Protein AF-A0A6G6X5L5-F1 (afdb_monomer_lite)

Foldseek 3Di:
DDDDPPDPPPDPDPPPPVDDDAAEEQDQDPPVRNVRYDHDDPPDDDDDDDDDDPDDPCVVVVVDDDDDDDDDD

Secondary structure (DSSP, 8-state):
-------------S---S----EEESS---HHHHTTEEE--TTS--------SS--HHHHTTS--PPPP----

Radius of gyration: 18.55 Å; chains: 1; bounding box: 57×26×37 Å

pLDDT: mean 70.57, std 14.8, range [36.28, 86.19]

Sequence (73 aa):
MNCSSTGDAIVPSPRARSTLTFHVQADAPPVVIQTNWLPAPKDVDFSLYLRAYWSMTAITGGSWTPPPVEEVV

Structure (mmCIF, N/CA/C/O backbone):
data_AF-A0A6G6X5L5-F1
#
_entry.id   AF-A0A6G6X5L5-F1
#
loop_
_atom_site.group_PDB
_atom_site.id
_atom_site.type_symbol
_atom_site.label_atom_id
_atom_site.label_alt_id
_atom_site.label_comp_id
_atom_site.label_asym_id
_atom_site.label_entity_id
_atom_site.label_seq_id
_atom_site.pdbx_PDB_ins_code
_atom_site.Cartn_x
_atom_site.Cartn_y
_atom_site.Cartn_z
_atom_site.occupancy
_atom_site.B_iso_or_equiv
_atom_site.auth_seq_id
_atom_site.auth_comp_id
_atom_site.auth_asym_id
_atom_site.auth_atom_id
_atom_site.pdbx_PDB_model_num
ATOM 1 N N . MET A 1 1 ? 49.465 1.166 20.541 1.00 39.97 1 MET A N 1
ATOM 2 C CA . MET A 1 1 ? 47.995 1.059 20.641 1.00 39.97 1 MET A CA 1
ATOM 3 C C . MET A 1 1 ? 47.428 1.432 19.287 1.00 39.97 1 MET A C 1
ATOM 5 O O . MET A 1 1 ? 47.571 2.572 18.877 1.00 39.97 1 MET A O 1
ATOM 9 N N . ASN A 1 2 ? 46.942 0.433 18.556 1.00 43.75 2 ASN A N 1
ATOM 10 C CA . ASN A 1 2 ? 46.442 0.557 17.19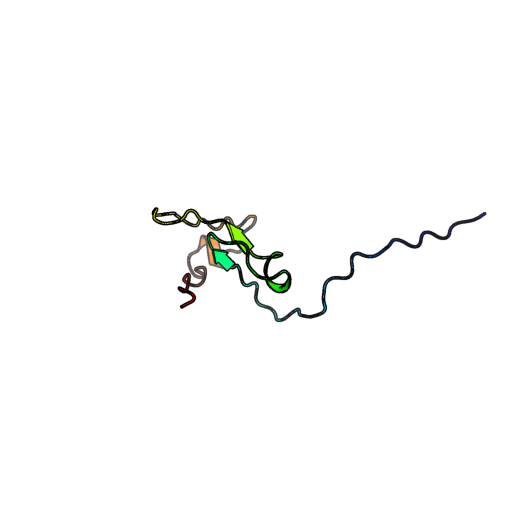2 1.00 43.75 2 ASN A CA 1
ATOM 11 C C . ASN A 1 2 ? 44.911 0.538 17.265 1.00 43.75 2 ASN A C 1
ATOM 13 O O . ASN A 1 2 ? 44.358 -0.428 17.785 1.00 43.75 2 ASN A O 1
ATOM 17 N N . CYS A 1 3 ? 44.240 1.591 16.807 1.00 36.28 3 CYS A N 1
ATOM 18 C CA . CYS A 1 3 ? 42.790 1.585 16.648 1.00 36.28 3 CYS A CA 1
ATOM 19 C C . CYS A 1 3 ? 42.436 2.432 15.423 1.00 36.28 3 CYS A C 1
ATOM 21 O O . CYS A 1 3 ? 42.372 3.656 15.489 1.00 36.28 3 CYS A O 1
ATOM 23 N N . SER A 1 4 ? 42.262 1.762 14.287 1.00 49.00 4 SER A N 1
ATOM 24 C CA . SER A 1 4 ? 41.725 2.332 13.053 1.00 49.00 4 SER A CA 1
ATOM 25 C C . SER A 1 4 ? 40.498 1.510 12.684 1.00 49.00 4 SER A C 1
ATOM 27 O O . SER A 1 4 ? 40.581 0.559 11.914 1.00 49.00 4 SER A O 1
ATOM 29 N N . SER A 1 5 ? 39.360 1.812 13.306 1.00 46.50 5 SER A N 1
ATOM 30 C CA . SER A 1 5 ? 38.076 1.249 12.897 1.00 46.50 5 SER A CA 1
ATOM 31 C C . SER A 1 5 ? 37.515 2.102 11.761 1.00 46.50 5 SER A C 1
ATOM 33 O O . SER A 1 5 ? 36.775 3.058 11.996 1.00 46.50 5 SER A O 1
ATOM 35 N N . THR A 1 6 ? 37.872 1.779 10.522 1.00 52.12 6 THR A N 1
ATOM 36 C CA . THR A 1 6 ? 37.100 2.236 9.364 1.00 52.12 6 THR A CA 1
ATOM 37 C C . THR A 1 6 ? 35.836 1.384 9.315 1.00 52.12 6 THR A C 1
ATOM 39 O O . THR A 1 6 ? 35.822 0.303 8.736 1.00 52.12 6 THR A O 1
ATOM 42 N N . GLY A 1 7 ? 34.797 1.828 10.027 1.00 48.19 7 GLY A N 1
ATOM 43 C CA . GLY A 1 7 ? 33.451 1.299 9.857 1.00 48.19 7 GLY A CA 1
ATOM 44 C C . GLY A 1 7 ? 32.962 1.710 8.478 1.00 48.19 7 GLY A C 1
ATOM 45 O O . GLY A 1 7 ? 32.764 2.898 8.231 1.00 48.19 7 GLY A O 1
ATOM 46 N N . ASP A 1 8 ? 32.836 0.737 7.583 1.00 49.72 8 ASP A N 1
ATOM 47 C CA . ASP A 1 8 ? 32.227 0.899 6.269 1.00 49.72 8 ASP A CA 1
ATOM 48 C C . ASP A 1 8 ? 30.770 1.325 6.487 1.00 49.72 8 ASP A C 1
ATOM 50 O O . ASP A 1 8 ? 29.901 0.536 6.866 1.00 49.72 8 ASP A O 1
ATOM 54 N N . ALA A 1 9 ? 30.529 2.631 6.403 1.00 49.25 9 ALA A N 1
ATOM 55 C CA . ALA A 1 9 ? 29.197 3.182 6.506 1.00 49.25 9 ALA A CA 1
ATOM 56 C C . ALA A 1 9 ? 28.442 2.740 5.255 1.00 49.25 9 ALA A C 1
ATOM 58 O O . ALA A 1 9 ? 28.793 3.144 4.149 1.00 49.25 9 ALA A O 1
ATOM 59 N N . ILE A 1 10 ? 27.394 1.934 5.436 1.00 49.72 10 ILE A N 1
ATOM 60 C CA . ILE A 1 10 ? 26.345 1.758 4.432 1.00 49.72 10 ILE A CA 1
ATOM 61 C C . ILE A 1 10 ? 25.924 3.168 4.008 1.00 49.72 10 ILE A C 1
ATOM 63 O O . ILE A 1 10 ? 25.283 3.872 4.784 1.00 49.72 10 ILE A O 1
ATOM 67 N N . VAL A 1 11 ? 26.355 3.623 2.831 1.00 50.88 11 VAL A N 1
ATOM 68 C CA . VAL A 1 11 ? 26.052 4.962 2.318 1.00 50.88 11 VAL A CA 1
ATOM 69 C C . VAL A 1 11 ? 24.640 4.915 1.735 1.00 50.88 11 VAL A C 1
ATOM 71 O O . VAL A 1 11 ? 24.451 4.309 0.675 1.00 50.88 11 VAL A O 1
ATOM 74 N N . PRO A 1 12 ? 23.618 5.507 2.382 1.00 49.19 12 PRO A N 1
ATOM 75 C CA . PRO A 1 12 ? 22.314 5.612 1.753 1.00 49.19 12 PRO A CA 1
ATOM 76 C C . PRO A 1 12 ? 22.427 6.529 0.527 1.00 49.19 12 PRO A C 1
ATOM 78 O O . PRO A 1 12 ? 23.027 7.604 0.577 1.00 49.19 12 PRO A O 1
ATOM 81 N N . SER A 1 13 ? 21.864 6.082 -0.598 1.00 45.44 13 SER A N 1
ATOM 82 C CA . SER A 1 13 ? 21.842 6.840 -1.853 1.00 45.44 13 SER A CA 1
ATOM 83 C C . SER A 1 13 ? 21.186 8.220 -1.643 1.00 45.44 13 SER A C 1
ATOM 85 O O . SER A 1 13 ? 20.110 8.288 -1.047 1.00 45.44 13 SER A O 1
ATOM 87 N N . PRO A 1 14 ? 21.760 9.326 -2.159 1.00 48.59 14 PRO A N 1
ATOM 88 C CA . PRO A 1 14 ? 21.350 10.703 -1.844 1.00 48.59 14 PRO A CA 1
ATOM 89 C C . PRO A 1 14 ? 20.016 11.147 -2.469 1.00 48.59 14 PRO A C 1
ATOM 91 O O . PRO A 1 14 ? 19.714 12.338 -2.520 1.00 48.59 14 PRO A O 1
ATOM 94 N N . ARG A 1 15 ? 19.169 10.225 -2.934 1.00 48.19 15 ARG A N 1
ATOM 95 C CA . ARG A 1 15 ? 17.819 10.554 -3.414 1.00 48.19 15 ARG A CA 1
ATOM 96 C C . ARG A 1 15 ? 16.792 10.468 -2.287 1.00 48.19 15 ARG A C 1
ATOM 98 O O . ARG A 1 15 ? 15.766 9.814 -2.415 1.00 48.19 15 ARG A O 1
ATOM 105 N N . ALA A 1 16 ? 17.047 11.192 -1.202 1.00 44.12 16 ALA A N 1
ATOM 106 C CA . ALA A 1 16 ? 16.013 11.541 -0.238 1.00 44.12 16 ALA A CA 1
ATOM 107 C C . ALA A 1 16 ? 15.185 12.704 -0.807 1.00 44.12 16 ALA A C 1
ATOM 109 O O . ALA A 1 16 ? 15.459 13.876 -0.564 1.00 44.12 16 ALA A O 1
ATOM 110 N N . ARG A 1 17 ? 14.166 12.380 -1.604 1.00 44.28 17 ARG A N 1
ATOM 111 C CA . ARG A 1 17 ? 12.957 13.210 -1.648 1.00 44.28 17 ARG A CA 1
ATOM 112 C C . ARG A 1 17 ? 12.043 12.630 -0.579 1.00 44.28 17 ARG A C 1
ATOM 114 O O . ARG A 1 17 ? 12.006 11.417 -0.435 1.00 44.28 17 ARG A O 1
ATOM 121 N N . SER A 1 18 ? 11.393 13.470 0.212 1.00 58.03 18 SER A N 1
ATOM 122 C CA . SER A 1 18 ? 10.646 13.136 1.437 1.00 58.03 18 SER A CA 1
ATOM 123 C C . SER A 1 18 ? 9.369 12.303 1.208 1.00 58.03 18 SER A C 1
ATOM 125 O O . SER A 1 18 ? 8.336 12.561 1.817 1.00 58.03 18 SER A O 1
ATOM 127 N N . THR A 1 19 ? 9.416 11.343 0.290 1.00 65.31 19 THR A N 1
ATOM 128 C CA . THR A 1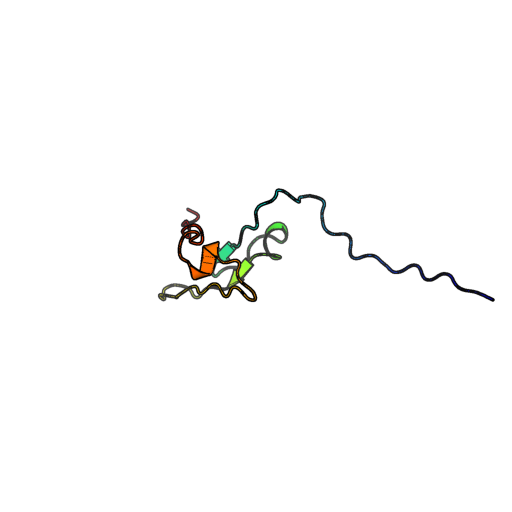 19 ? 8.338 10.450 -0.108 1.00 65.31 19 THR A CA 1
ATOM 129 C C . THR A 1 19 ? 8.910 9.049 -0.301 1.00 65.31 19 THR A C 1
ATOM 131 O O . THR A 1 19 ? 9.994 8.875 -0.861 1.00 65.31 19 THR A O 1
ATOM 134 N N . LEU A 1 20 ? 8.194 8.054 0.211 1.00 76.81 20 LEU A N 1
ATOM 135 C CA . LEU A 1 20 ? 8.535 6.645 0.091 1.00 76.81 20 LEU A CA 1
ATOM 136 C C . LEU A 1 20 ? 7.566 6.012 -0.906 1.00 76.81 20 LEU A C 1
ATOM 138 O O . LEU A 1 20 ? 6.367 5.955 -0.647 1.00 76.81 20 LEU A O 1
ATOM 142 N N . THR A 1 21 ? 8.091 5.544 -2.035 1.00 81.69 21 THR A N 1
ATOM 143 C CA . THR A 1 21 ? 7.313 4.851 -3.069 1.00 81.69 21 THR A CA 1
ATOM 144 C C . THR A 1 21 ? 7.580 3.355 -2.986 1.00 81.69 21 THR A C 1
ATOM 146 O O . THR A 1 21 ? 8.740 2.942 -3.039 1.00 81.69 21 THR A O 1
ATOM 149 N N . PHE A 1 22 ? 6.512 2.562 -2.875 1.00 82.19 22 PHE A N 1
ATOM 150 C CA . PHE A 1 22 ? 6.547 1.104 -2.973 1.00 82.19 22 PHE A CA 1
ATOM 151 C C . PHE A 1 22 ? 6.010 0.662 -4.333 1.00 82.19 22 PHE A C 1
ATOM 153 O O . PHE A 1 22 ? 4.993 1.180 -4.791 1.00 82.19 22 PHE A O 1
ATOM 160 N N . HIS A 1 23 ? 6.669 -0.312 -4.955 1.00 83.81 23 HIS A N 1
ATOM 161 C CA . HIS A 1 23 ? 6.215 -0.928 -6.199 1.00 83.81 23 HIS A CA 1
ATOM 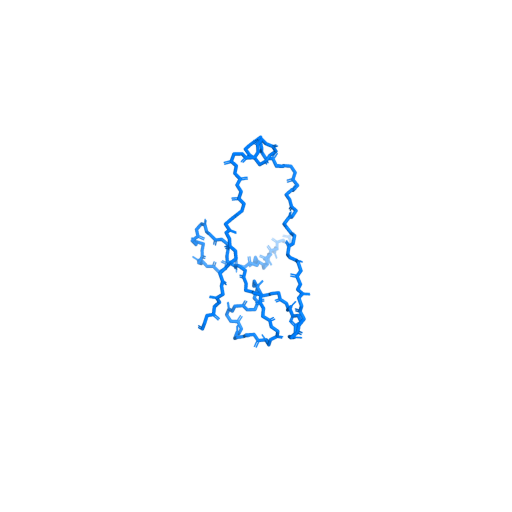162 C C . HIS A 1 23 ? 5.687 -2.326 -5.903 1.00 83.81 23 HIS A C 1
ATOM 164 O O . HIS A 1 23 ? 6.401 -3.139 -5.326 1.00 83.81 23 HIS A O 1
ATOM 170 N N . VAL A 1 24 ? 4.452 -2.619 -6.299 1.00 85.50 24 VAL A N 1
ATOM 171 C CA . VAL A 1 24 ? 3.819 -3.922 -6.070 1.00 85.50 24 VAL A CA 1
ATOM 172 C C . VAL A 1 24 ? 3.574 -4.568 -7.427 1.00 85.50 24 VAL A C 1
ATOM 174 O O . VAL A 1 24 ? 2.714 -4.115 -8.174 1.00 85.50 24 VAL A O 1
ATOM 177 N N . GLN A 1 25 ? 4.384 -5.563 -7.789 1.00 84.44 25 GLN A N 1
ATOM 178 C CA . GLN A 1 25 ? 4.351 -6.201 -9.113 1.00 84.44 25 GLN A CA 1
ATOM 179 C C . GLN A 1 25 ? 4.767 -7.667 -9.008 1.00 84.44 25 GLN A C 1
ATOM 181 O O . GLN A 1 25 ? 5.503 -8.035 -8.097 1.00 84.44 25 GLN A O 1
ATOM 186 N N . ALA A 1 26 ? 4.327 -8.504 -9.943 1.00 84.38 26 ALA A N 1
ATOM 187 C CA . ALA A 1 26 ? 4.693 -9.917 -9.951 1.00 84.38 26 ALA A CA 1
ATOM 188 C C . ALA A 1 26 ? 6.096 -10.186 -10.502 1.00 84.38 26 ALA A C 1
ATOM 190 O O . ALA A 1 26 ? 6.824 -11.026 -9.975 1.00 84.38 26 ALA A O 1
ATOM 191 N N . ASP A 1 27 ? 6.468 -9.481 -11.568 1.00 83.38 27 ASP A N 1
ATOM 192 C CA . ASP A 1 27 ? 7.764 -9.646 -12.215 1.00 83.38 27 ASP A CA 1
ATOM 193 C C . ASP A 1 27 ? 8.821 -8.768 -11.547 1.00 83.38 27 ASP A C 1
ATOM 195 O O . ASP A 1 27 ? 8.543 -7.645 -11.125 1.00 83.38 27 ASP A O 1
ATOM 199 N N . ALA A 1 28 ? 10.046 -9.292 -11.461 1.00 77.94 28 ALA A N 1
ATOM 200 C CA . ALA A 1 28 ? 11.158 -8.575 -10.861 1.00 77.94 28 ALA A CA 1
ATOM 201 C C . ALA A 1 28 ? 11.517 -7.347 -11.718 1.00 77.94 28 ALA A C 1
ATOM 203 O O . ALA A 1 28 ? 11.864 -7.499 -12.895 1.00 77.94 28 ALA A O 1
ATOM 204 N N . PRO A 1 29 ? 11.477 -6.134 -11.148 1.00 78.31 29 PRO A N 1
ATOM 205 C CA . PRO A 1 29 ? 11.749 -4.931 -11.906 1.00 78.31 29 PRO A CA 1
ATOM 206 C C . PRO A 1 29 ? 13.266 -4.642 -12.007 1.00 78.31 29 PRO A C 1
ATOM 208 O O . PRO A 1 29 ? 14.086 -5.325 -11.376 1.00 78.31 29 PRO A O 1
ATOM 211 N N . PRO A 1 30 ? 13.691 -3.619 -12.779 1.00 79.69 30 PRO A N 1
ATOM 212 C CA . PRO A 1 30 ? 15.094 -3.212 -12.865 1.00 79.69 30 PRO A CA 1
ATOM 213 C C . PRO A 1 30 ? 15.713 -2.918 -11.486 1.00 79.69 30 PRO A C 1
ATOM 215 O O . PRO A 1 30 ? 15.045 -2.376 -10.607 1.00 79.69 30 PRO A O 1
ATOM 218 N N . VAL A 1 31 ? 17.012 -3.207 -11.315 1.00 74.69 31 VAL A N 1
ATOM 219 C CA . VAL A 1 31 ? 17.773 -3.087 -10.043 1.00 74.69 31 VAL A CA 1
ATOM 220 C C . VAL A 1 31 ? 17.521 -1.784 -9.275 1.00 74.69 31 VAL A C 1
ATOM 222 O O . VAL A 1 31 ? 17.503 -1.784 -8.049 1.00 74.69 31 VAL A O 1
ATOM 225 N N . VAL A 1 32 ? 17.282 -0.678 -9.981 1.00 71.12 32 VAL A N 1
ATOM 226 C CA . VAL A 1 32 ? 17.041 0.643 -9.383 1.00 71.12 32 VAL A CA 1
ATOM 227 C C . VAL A 1 32 ? 15.782 0.718 -8.504 1.00 71.12 32 VAL A C 1
ATOM 229 O O . VAL A 1 32 ? 15.754 1.530 -7.583 1.00 71.12 32 VAL A O 1
ATOM 232 N N . ILE A 1 33 ? 14.769 -0.119 -8.752 1.00 72.62 33 ILE A N 1
ATOM 233 C CA . ILE A 1 33 ? 13.502 -0.137 -7.997 1.00 72.62 33 ILE A CA 1
ATOM 234 C C . ILE A 1 33 ? 13.305 -1.398 -7.146 1.00 72.62 33 ILE A C 1
ATOM 236 O O . ILE A 1 33 ? 12.344 -1.469 -6.384 1.00 72.62 33 ILE A O 1
ATOM 240 N N . GLN A 1 34 ? 14.243 -2.351 -7.187 1.00 75.06 34 GLN A N 1
ATOM 241 C CA . GLN A 1 34 ? 14.159 -3.581 -6.389 1.00 75.06 34 GLN A CA 1
ATOM 242 C C . GLN A 1 34 ? 14.161 -3.324 -4.878 1.00 75.06 34 GLN A C 1
ATOM 244 O O . GLN A 1 34 ? 13.537 -4.072 -4.134 1.00 75.06 34 GLN A O 1
ATOM 249 N N . THR A 1 35 ? 14.804 -2.250 -4.414 1.00 79.25 35 THR A N 1
ATOM 250 C CA . THR A 1 35 ? 14.896 -1.927 -2.981 1.00 79.25 35 THR A CA 1
ATOM 251 C C . THR A 1 35 ? 13.532 -1.682 -2.324 1.00 79.25 35 THR A C 1
ATOM 253 O O . THR A 1 35 ? 13.374 -1.985 -1.146 1.00 79.25 35 THR A O 1
ATOM 256 N N . ASN A 1 36 ? 12.544 -1.172 -3.072 1.00 83.06 36 ASN A N 1
ATOM 257 C CA . ASN A 1 36 ? 11.192 -0.882 -2.574 1.00 83.06 36 ASN A CA 1
ATOM 258 C C . ASN A 1 36 ? 10.111 -1.687 -3.321 1.00 83.06 36 ASN A C 1
ATOM 260 O O . ASN A 1 36 ? 8.957 -1.258 -3.401 1.00 83.06 36 ASN A O 1
ATOM 264 N N . TRP A 1 37 ? 10.487 -2.826 -3.906 1.00 85.12 37 TRP A N 1
ATOM 265 C CA . TRP A 1 37 ? 9.574 -3.703 -4.631 1.00 85.12 37 TRP A CA 1
ATOM 266 C C . TRP A 1 37 ? 9.035 -4.819 -3.730 1.00 85.12 37 TRP A C 1
ATOM 268 O O . TRP A 1 37 ? 9.781 -5.446 -2.978 1.00 85.12 37 TRP A O 1
ATOM 278 N N . LEU A 1 38 ? 7.731 -5.074 -3.826 1.00 84.81 38 LEU A N 1
ATOM 279 C CA . LEU A 1 38 ? 7.030 -6.168 -3.171 1.00 84.81 38 LEU A CA 1
ATOM 280 C C . LEU A 1 38 ? 6.445 -7.103 -4.242 1.00 84.81 38 LEU A C 1
ATOM 282 O O . LEU A 1 38 ? 5.695 -6.635 -5.106 1.00 84.81 38 LEU A O 1
ATOM 286 N N . PRO A 1 39 ? 6.744 -8.412 -4.188 1.00 85.94 39 PRO A N 1
ATOM 287 C CA . PRO A 1 39 ? 6.166 -9.375 -5.110 1.00 85.94 39 PRO A CA 1
ATOM 288 C C . PRO A 1 39 ? 4.669 -9.541 -4.833 1.00 85.94 39 PRO A C 1
ATOM 290 O O . PRO A 1 39 ? 4.265 -9.805 -3.698 1.00 85.94 39 PRO A O 1
ATOM 293 N N . ALA A 1 40 ? 3.854 -9.419 -5.877 1.00 86.19 40 ALA A N 1
ATOM 294 C CA . ALA A 1 40 ? 2.424 -9.715 -5.836 1.00 86.19 40 ALA A CA 1
ATOM 295 C C . ALA A 1 40 ? 2.077 -10.871 -6.782 1.00 86.19 40 ALA A C 1
ATOM 297 O O . ALA A 1 40 ? 2.724 -11.035 -7.815 1.00 86.19 40 ALA A O 1
ATOM 298 N N . PRO A 1 41 ? 1.087 -11.707 -6.445 1.00 81.81 41 PRO A N 1
ATOM 299 C CA . PRO A 1 41 ? 0.687 -12.811 -7.306 1.00 81.81 41 PRO A CA 1
ATOM 300 C C . PRO A 1 41 ? -0.017 -12.303 -8.578 1.00 81.81 41 PRO A C 1
ATOM 302 O O . PRO A 1 41 ? -0.737 -11.306 -8.544 1.00 81.81 41 PRO A O 1
ATOM 305 N N . LYS A 1 42 ? 0.206 -12.992 -9.706 1.00 79.88 42 LYS A N 1
ATOM 306 C CA . LYS A 1 42 ? -0.494 -12.718 -10.973 1.00 79.88 42 LYS A CA 1
ATOM 307 C C . LYS A 1 42 ? -1.906 -13.290 -10.920 1.00 79.88 42 LYS A C 1
ATOM 309 O O . LYS A 1 42 ? -2.098 -14.379 -10.384 1.00 79.88 42 LYS A O 1
ATOM 314 N N . ASP A 1 43 ? -2.852 -12.560 -11.503 1.00 81.06 43 ASP A N 1
ATOM 315 C CA . AS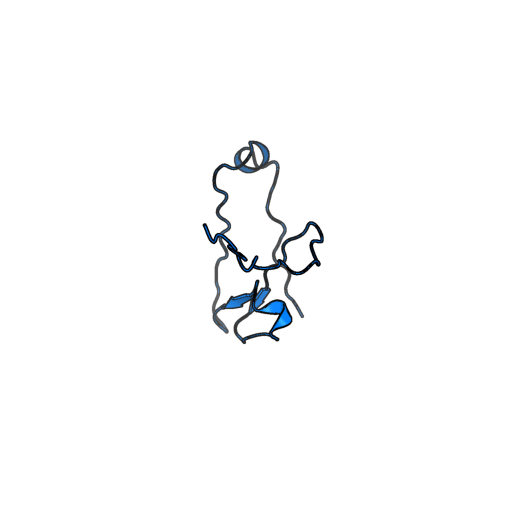P A 1 43 ? -4.216 -13.025 -11.790 1.00 81.06 43 ASP A CA 1
ATOM 316 C C . ASP A 1 43 ? -5.045 -13.459 -10.566 1.00 81.06 43 ASP A C 1
ATOM 318 O O . ASP A 1 43 ? -6.026 -14.191 -10.700 1.00 81.06 43 ASP A O 1
ATOM 322 N N . VAL A 1 44 ? -4.674 -13.004 -9.365 1.00 84.38 44 VAL A N 1
ATOM 323 C CA . VAL A 1 44 ? -5.458 -13.211 -8.141 1.00 84.38 44 VAL A CA 1
ATOM 324 C C . VAL A 1 44 ? -5.573 -11.912 -7.358 1.00 84.38 44 VAL A C 1
ATOM 326 O O . VAL A 1 44 ? -4.638 -11.109 -7.307 1.00 84.38 44 VAL A O 1
ATOM 329 N N . ASP A 1 45 ? -6.715 -11.733 -6.704 1.00 84.25 45 ASP A N 1
ATOM 330 C CA . ASP A 1 45 ? -6.931 -10.599 -5.818 1.00 84.25 45 ASP A CA 1
ATOM 331 C C . ASP A 1 45 ? -6.026 -10.700 -4.585 1.00 84.25 45 ASP A C 1
ATOM 333 O O . ASP A 1 45 ? -5.885 -11.758 -3.963 1.00 84.25 45 ASP A O 1
ATOM 337 N N . PHE A 1 46 ? -5.433 -9.575 -4.194 1.00 84.56 46 PHE A N 1
ATOM 338 C CA . PHE A 1 46 ? -4.669 -9.459 -2.958 1.00 84.56 46 PHE A CA 1
ATOM 339 C C . PHE A 1 46 ? -5.115 -8.234 -2.162 1.00 84.56 46 PHE A C 1
ATOM 341 O O . PHE A 1 46 ? -5.667 -7.274 -2.692 1.00 84.56 46 PHE A O 1
ATOM 348 N N . SER A 1 47 ? -4.877 -8.269 -0.853 1.00 85.00 47 SER A N 1
ATOM 349 C CA . SER A 1 47 ? -5.150 -7.151 0.052 1.00 85.00 47 SER A CA 1
ATOM 350 C C . SER A 1 47 ? -3.843 -6.618 0.627 1.00 85.00 47 SER A C 1
ATOM 352 O O . SER A 1 47 ? -3.041 -7.381 1.167 1.00 85.00 47 SER A O 1
ATOM 354 N N . LEU A 1 48 ? -3.633 -5.305 0.526 1.00 84.31 48 LEU A N 1
ATOM 355 C CA . LEU A 1 48 ? -2.476 -4.618 1.096 1.00 84.31 48 LEU A CA 1
ATOM 356 C C . LEU A 1 48 ? -2.835 -4.034 2.467 1.00 84.31 48 LEU A C 1
ATOM 358 O O . LEU A 1 48 ? -3.802 -3.286 2.596 1.00 84.31 48 LEU A O 1
ATOM 362 N N . TYR A 1 49 ? -2.024 -4.335 3.482 1.00 85.06 49 TYR A N 1
ATOM 363 C CA . TYR A 1 49 ? -2.205 -3.817 4.839 1.00 85.06 49 TYR A CA 1
ATOM 364 C C . TYR A 1 49 ? -0.988 -3.004 5.275 1.00 85.06 49 TYR A C 1
ATOM 366 O O . TYR A 1 49 ? 0.131 -3.515 5.299 1.00 85.06 49 TYR A O 1
ATOM 374 N N . LEU A 1 50 ? -1.217 -1.760 5.695 1.00 83.12 50 LEU A N 1
ATOM 375 C CA . LEU A 1 50 ? -0.196 -0.923 6.319 1.00 83.12 50 LEU A CA 1
ATOM 376 C C . LEU A 1 50 ? -0.291 -1.040 7.845 1.00 83.12 50 LEU A C 1
ATOM 378 O O . LEU A 1 50 ? -1.364 -0.865 8.421 1.00 83.12 50 LEU A O 1
ATOM 382 N N . ARG A 1 51 ? 0.836 -1.311 8.514 1.00 82.06 51 ARG A N 1
ATOM 383 C CA . ARG A 1 51 ? 0.920 -1.340 9.982 1.00 82.06 51 ARG A CA 1
ATOM 384 C C . ARG A 1 51 ? 1.742 -0.160 10.480 1.00 82.06 51 ARG A C 1
ATOM 386 O O . ARG A 1 51 ? 2.938 -0.086 10.217 1.00 82.06 51 ARG A O 1
ATOM 393 N N . ALA A 1 52 ? 1.100 0.737 11.220 1.00 78.50 52 ALA A N 1
ATOM 394 C CA . ALA A 1 52 ? 1.766 1.839 11.900 1.00 78.50 52 ALA A CA 1
ATOM 395 C C . ALA A 1 52 ? 2.001 1.468 13.371 1.00 78.50 52 ALA A C 1
ATOM 397 O O . ALA A 1 52 ? 1.050 1.261 14.123 1.00 78.50 52 ALA A O 1
ATOM 398 N N . TYR A 1 53 ? 3.263 1.390 13.786 1.00 69.00 53 TYR A N 1
ATOM 399 C CA . TYR A 1 53 ? 3.638 1.188 15.185 1.00 69.00 53 TYR A CA 1
ATOM 400 C C . TYR A 1 53 ? 3.932 2.546 15.819 1.00 69.00 53 TYR A C 1
ATOM 402 O O . TYR A 1 53 ? 4.689 3.330 15.256 1.00 69.00 53 TYR A O 1
ATOM 410 N N . TRP A 1 54 ? 3.322 2.825 16.976 1.00 67.19 54 TRP A N 1
ATOM 411 C CA . TRP A 1 54 ? 3.412 4.130 17.651 1.00 67.19 54 TRP A CA 1
ATOM 412 C C . TRP A 1 54 ? 2.859 5.290 16.813 1.00 67.19 54 TRP A C 1
ATOM 414 O O . TRP A 1 54 ? 3.478 6.337 16.622 1.00 67.19 54 TRP A O 1
ATOM 424 N N . SER A 1 55 ? 1.672 5.088 16.260 1.00 58.22 55 SER A N 1
ATOM 425 C CA . SER A 1 55 ? 1.045 6.069 15.393 1.00 58.22 55 SER A CA 1
ATOM 426 C C . SER A 1 55 ? 0.685 7.348 16.160 1.00 58.22 55 SER A C 1
ATOM 428 O O . SER A 1 55 ? 0.069 7.279 17.225 1.00 58.22 55 SER A O 1
ATOM 430 N N . MET A 1 56 ? 1.023 8.517 15.608 1.00 63.12 56 MET A N 1
ATOM 431 C CA . MET A 1 56 ? 0.536 9.798 16.132 1.00 63.12 56 MET A CA 1
ATOM 432 C C . MET A 1 56 ? -0.997 9.836 16.136 1.00 63.12 56 MET A C 1
ATOM 434 O O . MET A 1 56 ? -1.645 9.166 15.330 1.00 63.12 56 MET A O 1
ATOM 438 N N . THR A 1 57 ? -1.571 10.683 16.993 1.00 72.75 57 THR A N 1
ATOM 439 C CA . THR A 1 57 ? -3.024 10.847 17.171 1.00 72.75 57 THR A CA 1
ATOM 440 C C . THR A 1 57 ? -3.776 11.098 15.862 1.00 72.75 57 THR A C 1
ATOM 442 O O . THR A 1 57 ? -4.944 10.754 15.752 1.00 72.75 57 THR A O 1
ATOM 445 N N . ALA A 1 58 ? -3.114 11.656 14.844 1.00 69.38 58 ALA A N 1
ATOM 446 C CA . ALA A 1 58 ? -3.694 11.867 13.518 1.00 69.38 58 ALA A CA 1
ATOM 447 C C . ALA A 1 58 ? -4.091 10.559 12.803 1.00 69.38 58 ALA A C 1
ATOM 449 O O . ALA A 1 58 ? -5.076 10.541 12.072 1.00 69.38 58 ALA A O 1
ATOM 450 N N . ILE A 1 59 ? -3.355 9.467 13.027 1.00 73.38 59 ILE A N 1
ATOM 451 C CA . ILE A 1 59 ? -3.624 8.158 12.415 1.00 73.38 59 ILE A CA 1
ATOM 452 C C . ILE A 1 59 ? -4.698 7.415 13.221 1.00 73.38 59 ILE A C 1
ATOM 454 O O . ILE A 1 59 ? -5.645 6.891 12.646 1.00 73.38 59 ILE A O 1
ATOM 458 N N . THR A 1 60 ? -4.600 7.408 14.557 1.00 72.69 60 THR A N 1
ATOM 459 C CA . THR A 1 60 ? -5.616 6.782 15.428 1.00 72.69 60 THR A CA 1
ATOM 460 C C . THR A 1 60 ? -6.943 7.534 15.428 1.00 72.69 60 THR A C 1
ATOM 462 O O . THR A 1 60 ? -7.990 6.915 15.577 1.00 72.69 60 THR A O 1
ATOM 465 N N . GLY A 1 61 ? -6.910 8.853 15.232 1.00 71.19 61 GLY A N 1
ATOM 466 C CA . GLY A 1 61 ? -8.087 9.708 15.088 1.00 71.19 61 GLY A CA 1
ATOM 467 C C . GLY A 1 61 ? -8.668 9.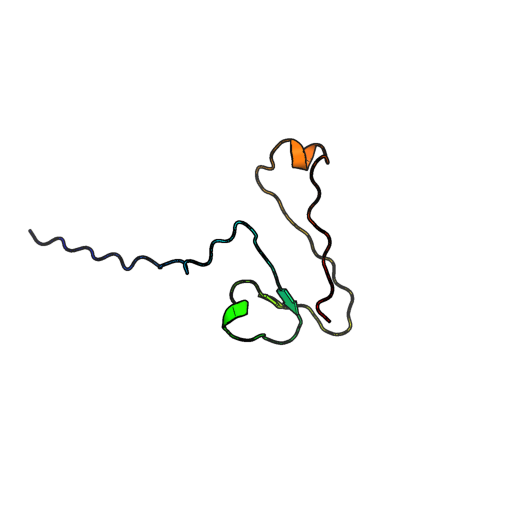749 13.672 1.00 71.19 61 GLY A C 1
ATOM 468 O O . GLY A 1 61 ? -9.613 10.496 13.440 1.00 71.19 61 GLY A O 1
ATOM 469 N N . GLY A 1 62 ? -8.102 9.002 12.715 1.00 71.06 62 GLY A N 1
ATOM 470 C CA . GLY A 1 62 ? -8.596 8.929 11.334 1.00 71.06 62 GLY A CA 1
ATOM 471 C C . GLY A 1 62 ? -8.433 10.212 10.510 1.00 71.06 62 GLY A C 1
ATOM 472 O O . GLY A 1 62 ? -8.905 10.275 9.380 1.00 71.06 62 GLY A O 1
ATOM 473 N N . SER A 1 63 ? -7.765 11.239 11.046 1.00 75.75 63 SER A N 1
ATOM 474 C CA . SER A 1 63 ? -7.484 12.492 10.331 1.00 75.75 63 SER A CA 1
ATOM 475 C C . SER A 1 63 ? -6.436 12.326 9.229 1.00 75.75 63 SER A C 1
ATOM 477 O O . SER A 1 63 ? -6.355 13.154 8.327 1.00 75.75 63 SER A O 1
ATOM 479 N N . TRP A 1 64 ? -5.636 11.262 9.294 1.00 77.75 64 TRP A N 1
ATOM 480 C CA . TRP A 1 64 ? -4.708 10.873 8.244 1.00 77.75 64 TRP A CA 1
ATOM 481 C C . TRP A 1 64 ? -5.032 9.465 7.754 1.00 77.75 64 TRP A C 1
ATOM 483 O O . TRP A 1 64 ? -5.089 8.519 8.540 1.00 77.75 64 TRP A O 1
ATOM 493 N N . THR A 1 65 ? -5.204 9.338 6.443 1.00 77.00 65 THR A N 1
ATOM 494 C CA . THR A 1 65 ? -5.328 8.059 5.745 1.00 77.00 65 THR A CA 1
ATOM 495 C C . THR A 1 65 ? -4.145 7.896 4.792 1.00 77.00 65 THR A C 1
ATOM 497 O O . THR A 1 65 ? -3.659 8.894 4.248 1.00 77.00 65 THR A O 1
ATOM 500 N N . PRO A 1 66 ? -3.628 6.667 4.612 1.00 79.00 66 PRO A N 1
ATOM 501 C CA . PRO A 1 66 ? -2.581 6.431 3.633 1.00 79.00 66 PRO A CA 1
ATOM 502 C C . PRO A 1 66 ? -3.093 6.777 2.225 1.00 79.00 66 PRO A C 1
ATOM 504 O O . PRO A 1 66 ? -4.283 6.597 1.950 1.00 79.00 66 PRO A O 1
ATOM 507 N N . PRO A 1 67 ? -2.216 7.275 1.335 1.00 82.56 67 PRO A N 1
ATOM 508 C CA . PRO A 1 67 ? -2.597 7.573 -0.038 1.00 82.56 67 PRO A CA 1
ATOM 509 C C . PRO A 1 67 ? -3.107 6.310 -0.753 1.00 82.56 67 PRO A C 1
ATOM 511 O O . PRO A 1 67 ? -2.674 5.201 -0.418 1.00 82.5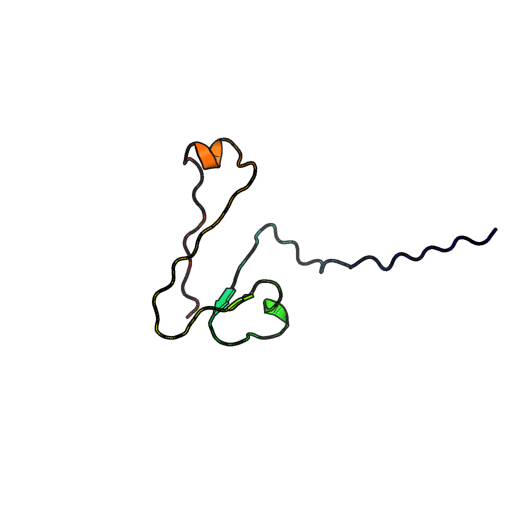6 67 PRO A O 1
ATOM 514 N N . PRO A 1 68 ? -4.024 6.465 -1.724 1.00 83.69 68 PRO A N 1
ATOM 515 C CA . PRO A 1 68 ? -4.524 5.342 -2.503 1.00 83.69 68 PRO A CA 1
ATOM 516 C C . PRO A 1 68 ? -3.395 4.686 -3.304 1.00 83.69 68 PRO A C 1
ATOM 518 O O . PRO A 1 68 ? -2.415 5.331 -3.675 1.00 83.69 68 PRO A O 1
ATOM 521 N N . VAL A 1 69 ? -3.548 3.389 -3.570 1.00 84.00 69 VAL A N 1
ATOM 522 C CA . VAL A 1 69 ? -2.667 2.662 -4.487 1.00 84.00 69 VAL A CA 1
ATOM 523 C C . VAL A 1 69 ? -3.046 3.041 -5.915 1.00 84.00 69 VAL A C 1
ATOM 525 O O . VAL A 1 69 ? -4.224 3.010 -6.266 1.00 84.00 69 VAL A O 1
ATOM 528 N N . GLU A 1 70 ? -2.050 3.386 -6.724 1.00 86.06 70 GLU A N 1
ATOM 529 C CA . GLU A 1 70 ? -2.222 3.717 -8.138 1.00 86.06 70 GLU A CA 1
ATOM 530 C C . GLU A 1 70 ? -1.736 2.555 -9.008 1.00 86.06 70 GLU A C 1
ATOM 532 O O . GLU A 1 70 ? -0.671 1.981 -8.762 1.00 86.06 70 GLU A O 1
ATOM 537 N N . GLU A 1 71 ? -2.524 2.202 -10.024 1.00 80.38 71 GLU A N 1
ATOM 538 C CA . GLU A 1 71 ? -2.097 1.259 -11.054 1.00 80.38 71 GLU A CA 1
ATOM 539 C C . GLU A 1 71 ? -1.023 1.919 -11.925 1.00 80.38 71 GLU A C 1
ATOM 541 O O . GLU A 1 71 ? -1.207 3.021 -12.446 1.00 80.38 71 GLU A O 1
ATOM 546 N N . VAL A 1 72 ? 0.116 1.245 -12.069 1.00 71.94 72 VAL A N 1
ATOM 547 C CA . VAL A 1 72 ? 1.189 1.682 -12.965 1.00 71.94 72 VAL A CA 1
ATOM 548 C C . VAL A 1 72 ? 0.926 1.046 -14.326 1.00 71.94 72 VAL A C 1
ATOM 550 O O . VAL A 1 72 ? 1.202 -0.140 -14.502 1.00 71.94 72 VAL A O 1
ATOM 553 N N . VAL A 1 73 ? 0.348 1.835 -15.236 1.00 56.72 73 VAL A N 1
ATOM 554 C CA . VAL A 1 73 ? 0.026 1.451 -16.625 1.00 56.72 73 VAL A CA 1
ATOM 555 C C . VAL A 1 73 ? 1.280 1.347 -17.489 1.00 56.72 73 VAL A C 1
ATOM 557 O O . VAL A 1 73 ? 2.179 2.206 -17.326 1.00 56.72 73 VAL A O 1
#